Protein AF-G1NJ39-F1 (afdb_monomer_lite)

Sequence (97 aa):
AGPAPRSPGAVRFSFPVPGVAEFAASFKSPITSSPPKWMAELENDDIDMLKELGSLTIANLMEKVRGLQNLAYQLGLDESREMTRGKFLNILEKPKK

Secondary structure (DSSP, 8-state):
-PPPPPPP---------TTHHHHHHH--S----S--GGGSPPPHHHHHHHHHHHHS-HHHHHHHHHHHHHHHHHHHHHHHHHHHHHHHTTTTSPP--

Radius of gyration: 19.1 Å; chains: 1; bounding box: 46×26×50 Å

Organism: Meleagris gallopavo (NCBI:txid9103)

Structure (mmCIF, N/CA/C/O backbone):
data_AF-G1NJ39-F1
#
_entry.id   AF-G1NJ39-F1
#
loop_
_atom_site.group_PDB
_atom_site.id
_atom_site.type_symbol
_atom_site.label_atom_id
_atom_site.label_alt_id
_atom_site.label_comp_id
_atom_site.label_asym_id
_atom_site.label_entity_id
_atom_site.label_seq_id
_atom_site.pdbx_PDB_ins_code
_atom_site.Cartn_x
_atom_site.Cartn_y
_atom_site.Cartn_z
_atom_site.occupancy
_atom_site.B_iso_or_equiv
_atom_site.auth_seq_id
_atom_site.auth_comp_id
_atom_site.auth_asym_id
_atom_site.auth_atom_id
_atom_site.pdbx_PDB_model_num
ATOM 1 N N . ALA A 1 1 ? 31.696 0.923 26.272 1.00 38.00 1 ALA A N 1
ATOM 2 C CA . ALA A 1 1 ? 30.826 1.746 25.410 1.00 38.00 1 ALA A CA 1
ATOM 3 C C . ALA A 1 1 ? 29.663 0.873 24.956 1.00 38.00 1 ALA A C 1
ATOM 5 O O . ALA A 1 1 ? 29.905 -0.121 24.284 1.00 38.00 1 ALA A O 1
ATOM 6 N N . GLY A 1 2 ? 28.449 1.134 25.448 1.00 39.00 2 GLY A N 1
ATOM 7 C CA . GLY A 1 2 ? 27.269 0.311 25.150 1.00 39.00 2 GLY A CA 1
ATOM 8 C C . GLY A 1 2 ? 26.706 0.598 23.750 1.00 39.00 2 GLY A C 1
ATOM 9 O O . GLY A 1 2 ? 26.855 1.723 23.272 1.00 39.00 2 GLY A O 1
ATOM 10 N N . PRO A 1 3 ? 26.087 -0.386 23.075 1.00 39.38 3 PRO A N 1
ATOM 11 C CA . PRO A 1 3 ? 25.472 -0.167 21.770 1.00 39.38 3 PRO A CA 1
ATOM 12 C C . PRO A 1 3 ? 24.223 0.724 21.889 1.00 39.38 3 PRO A C 1
ATOM 14 O O . PRO A 1 3 ? 23.399 0.541 22.783 1.00 39.38 3 PRO A O 1
ATOM 17 N N . ALA A 1 4 ? 24.102 1.690 20.975 1.00 42.50 4 ALA A N 1
ATOM 18 C CA . ALA A 1 4 ? 22.993 2.640 20.883 1.00 42.50 4 ALA A CA 1
ATOM 19 C C . ALA A 1 4 ? 21.630 1.945 20.638 1.00 42.50 4 ALA A C 1
ATOM 21 O O . ALA A 1 4 ? 21.589 0.876 20.016 1.00 42.50 4 ALA A O 1
ATOM 22 N N . PRO A 1 5 ? 20.506 2.536 21.090 1.00 42.00 5 PRO A N 1
ATOM 23 C CA . PRO A 1 5 ? 19.179 1.957 20.913 1.00 42.00 5 PRO A CA 1
ATOM 24 C C . PRO A 1 5 ? 18.785 1.932 19.431 1.00 42.00 5 PRO A C 1
ATOM 26 O O . PRO A 1 5 ? 18.920 2.917 18.705 1.00 42.00 5 PRO A O 1
ATOM 29 N N . ARG A 1 6 ? 18.297 0.775 18.975 1.00 45.66 6 ARG A N 1
ATOM 30 C CA . ARG A 1 6 ? 17.790 0.576 17.613 1.00 45.66 6 ARG A CA 1
ATOM 31 C C . ARG A 1 6 ? 16.465 1.330 17.469 1.00 45.66 6 ARG A C 1
ATOM 33 O O . ARG A 1 6 ? 15.545 1.098 18.246 1.00 45.66 6 ARG A O 1
ATOM 40 N N . SER A 1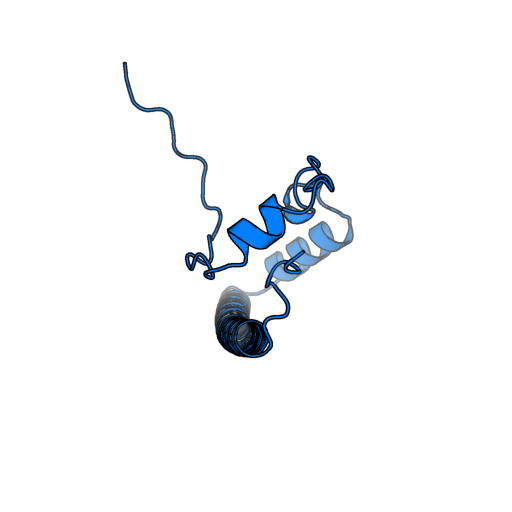 7 ? 16.391 2.224 16.484 1.00 47.34 7 SER A N 1
ATOM 41 C CA . SER A 1 7 ? 15.171 2.954 16.119 1.00 47.34 7 SER A CA 1
ATOM 42 C C . SER A 1 7 ? 14.040 1.970 15.752 1.00 47.34 7 SER A C 1
ATOM 44 O O . SER A 1 7 ? 14.323 0.957 15.098 1.00 47.34 7 SER A O 1
ATOM 46 N N . PRO A 1 8 ? 12.787 2.197 16.188 1.00 45.97 8 PRO A N 1
ATOM 47 C CA . PRO A 1 8 ? 11.716 1.227 16.017 1.00 45.97 8 PRO A CA 1
ATOM 48 C C . PRO A 1 8 ? 11.223 1.181 14.564 1.00 45.97 8 PRO A C 1
ATOM 50 O O . PRO A 1 8 ? 10.703 2.151 14.030 1.00 45.97 8 PRO A O 1
ATOM 53 N N . GLY A 1 9 ? 11.354 0.003 13.951 1.00 45.66 9 GLY A N 1
ATOM 54 C CA . GLY A 1 9 ? 10.306 -0.552 13.093 1.00 45.66 9 GLY A CA 1
ATOM 55 C C . GLY A 1 9 ? 9.997 0.150 11.771 1.00 45.66 9 GLY A C 1
ATOM 56 O O . GLY A 1 9 ? 8.828 0.300 11.441 1.00 45.66 9 GLY A O 1
ATOM 57 N N . ALA A 1 10 ? 10.998 0.476 10.951 1.00 39.56 10 ALA A N 1
ATOM 58 C CA . ALA A 1 10 ? 10.743 0.516 9.513 1.00 39.56 10 ALA A CA 1
ATOM 59 C C . ALA A 1 10 ? 10.510 -0.930 9.048 1.00 39.56 10 ALA A C 1
ATOM 61 O O . ALA A 1 10 ? 11.440 -1.742 9.088 1.00 39.56 10 ALA A O 1
ATOM 62 N N . VAL A 1 11 ? 9.287 -1.264 8.625 1.00 40.97 11 VAL A N 1
ATOM 63 C CA . VAL A 1 11 ? 9.012 -2.498 7.875 1.00 40.97 11 VAL A CA 1
ATOM 64 C C . VAL A 1 11 ? 9.777 -2.383 6.559 1.00 40.97 11 VAL A C 1
ATOM 66 O O . VAL A 1 11 ? 9.286 -1.872 5.558 1.00 40.97 11 VAL A O 1
ATOM 69 N N . ARG A 1 12 ? 11.053 -2.774 6.579 1.00 42.38 12 ARG A N 1
ATOM 70 C CA . ARG A 1 12 ? 11.851 -2.926 5.371 1.00 42.38 12 ARG A CA 1
ATOM 71 C C . ARG A 1 12 ? 11.288 -4.141 4.651 1.00 42.38 12 ARG A C 1
ATOM 73 O O . ARG A 1 12 ? 11.505 -5.258 5.112 1.00 42.38 12 ARG A O 1
ATOM 80 N N . PHE A 1 13 ? 10.617 -3.938 3.521 1.00 40.75 13 PHE A N 1
ATOM 81 C CA . PHE A 1 13 ? 10.533 -4.987 2.509 1.00 40.75 13 PHE A CA 1
ATOM 82 C C . PHE A 1 13 ? 11.978 -5.304 2.097 1.00 40.75 13 PHE A C 1
ATOM 84 O O . PHE A 1 13 ? 12.645 -4.543 1.400 1.00 40.75 13 PHE A O 1
ATOM 91 N N . SER A 1 14 ? 12.535 -6.353 2.698 1.00 44.22 14 SER A N 1
ATOM 92 C CA . SER A 1 14 ? 13.966 -6.636 2.716 1.00 44.22 14 SER A CA 1
ATOM 93 C C . SER A 1 14 ? 14.383 -7.477 1.517 1.00 44.22 14 SER A C 1
ATOM 95 O O . SER A 1 14 ? 14.934 -8.562 1.684 1.00 44.22 14 SER A O 1
ATOM 97 N N . PHE A 1 15 ? 14.147 -6.978 0.310 1.00 44.88 15 PHE A N 1
ATOM 98 C CA . PHE A 1 15 ? 14.814 -7.516 -0.868 1.00 44.88 15 PHE A CA 1
ATOM 99 C C . PHE A 1 15 ? 15.529 -6.375 -1.582 1.00 44.88 15 PHE A C 1
ATOM 101 O O . PHE A 1 15 ? 14.883 -5.554 -2.230 1.00 44.88 15 PHE A O 1
ATOM 108 N N . PRO A 1 16 ? 16.868 -6.281 -1.457 1.00 53.50 16 PRO A N 1
ATOM 109 C CA . PRO A 1 16 ? 17.651 -5.430 -2.335 1.00 53.50 16 PRO A CA 1
ATOM 110 C C . PRO A 1 16 ? 17.443 -5.950 -3.757 1.00 53.50 16 PRO A C 1
ATOM 112 O O . PRO A 1 16 ? 17.965 -7.005 -4.114 1.00 53.50 16 PRO A O 1
ATOM 115 N N . VAL A 1 17 ? 16.631 -5.253 -4.551 1.00 59.75 17 VAL A N 1
ATOM 116 C CA . VAL A 1 17 ? 16.415 -5.629 -5.947 1.00 59.75 17 VAL A CA 1
ATOM 117 C C . VAL A 1 17 ? 17.713 -5.340 -6.712 1.00 59.75 17 VAL A C 1
ATOM 119 O O . VAL A 1 17 ? 18.141 -4.179 -6.763 1.00 59.75 17 VAL A O 1
ATOM 122 N N . PRO A 1 18 ? 18.377 -6.363 -7.286 1.00 60.12 18 PRO A N 1
ATOM 123 C CA . PRO A 1 18 ? 19.650 -6.177 -7.974 1.00 60.12 18 PRO A CA 1
ATOM 124 C C . PRO A 1 18 ? 19.522 -5.161 -9.116 1.00 60.12 18 PRO A C 1
ATOM 126 O O . PRO A 1 18 ? 18.591 -5.242 -9.914 1.00 60.12 18 PRO A O 1
ATOM 129 N N . GLY A 1 19 ? 20.449 -4.204 -9.188 1.00 62.47 19 GLY A N 1
ATOM 130 C CA . GLY A 1 19 ? 20.467 -3.138 -10.197 1.00 62.47 19 GLY A CA 1
ATOM 131 C C . GLY A 1 19 ? 19.689 -1.870 -9.824 1.00 62.47 19 GLY A C 1
ATOM 132 O O . GLY A 1 19 ? 20.039 -0.797 -10.303 1.00 62.47 19 GLY A O 1
ATOM 133 N N . VAL A 1 20 ? 18.709 -1.926 -8.911 1.00 68.81 20 VAL A N 1
ATOM 134 C CA . VAL A 1 20 ? 17.917 -0.737 -8.518 1.00 68.81 20 VAL A CA 1
ATOM 135 C C . VAL A 1 20 ? 18.718 0.221 -7.654 1.00 68.81 20 VAL A C 1
ATOM 137 O O . VAL A 1 20 ? 18.689 1.425 -7.884 1.00 68.81 20 VAL A O 1
ATOM 140 N N . ALA A 1 21 ? 19.462 -0.303 -6.677 1.00 67.94 21 ALA A N 1
ATOM 141 C CA . ALA A 1 21 ? 20.305 0.519 -5.813 1.00 67.94 21 ALA A CA 1
ATOM 142 C C . ALA A 1 21 ? 21.417 1.223 -6.613 1.00 67.94 21 ALA A C 1
ATOM 144 O O . ALA A 1 2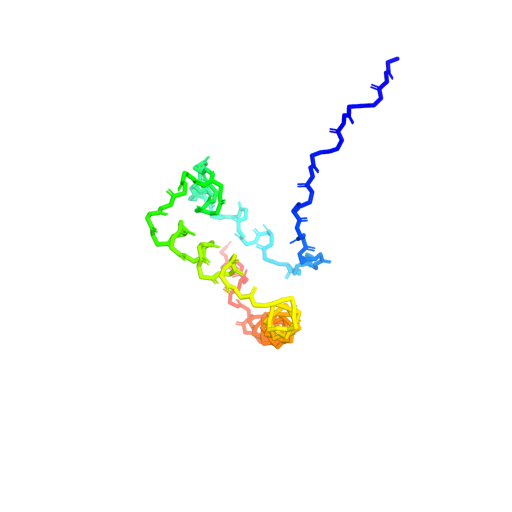1 ? 21.690 2.402 -6.401 1.00 67.94 21 ALA A O 1
ATOM 145 N N . GLU A 1 22 ? 22.015 0.517 -7.575 1.00 71.31 22 GLU A N 1
ATOM 146 C CA . GLU A 1 22 ? 23.058 1.046 -8.461 1.00 71.31 22 GLU A CA 1
ATOM 147 C C . GLU A 1 22 ? 22.501 2.066 -9.462 1.00 71.31 22 GLU A C 1
ATOM 149 O O . GLU A 1 22 ? 23.144 3.085 -9.735 1.00 71.31 22 GLU A O 1
ATOM 154 N N . PHE A 1 23 ? 21.296 1.821 -9.985 1.00 68.81 23 PHE A N 1
ATOM 155 C CA . PHE A 1 23 ? 20.575 2.755 -10.842 1.00 68.81 23 PHE A CA 1
ATOM 156 C C . PHE A 1 23 ? 20.208 4.029 -10.078 1.00 68.81 23 PHE A C 1
ATOM 158 O O . PHE A 1 23 ? 20.602 5.110 -10.502 1.00 68.81 23 PHE A O 1
ATOM 165 N N . ALA A 1 24 ? 19.566 3.916 -8.911 1.00 67.88 24 ALA A N 1
ATOM 166 C CA . ALA A 1 24 ? 19.191 5.053 -8.068 1.00 67.88 24 ALA A CA 1
ATOM 167 C C . ALA A 1 24 ? 20.406 5.898 -7.649 1.00 67.88 24 ALA A C 1
ATOM 169 O O . ALA A 1 24 ? 20.357 7.121 -7.728 1.00 67.88 24 ALA A O 1
ATOM 170 N N . ALA A 1 25 ? 21.525 5.260 -7.288 1.00 65.56 25 ALA A N 1
ATOM 171 C CA . ALA A 1 25 ? 22.770 5.956 -6.957 1.00 65.56 25 ALA A CA 1
ATOM 172 C C . ALA A 1 25 ? 23.434 6.653 -8.163 1.00 65.56 25 ALA A C 1
ATOM 174 O O . ALA A 1 25 ? 24.287 7.521 -7.981 1.00 65.56 25 ALA A O 1
ATOM 175 N N . SER A 1 26 ? 23.075 6.280 -9.397 1.00 65.38 26 SER A N 1
ATOM 176 C CA . SER A 1 26 ? 23.647 6.865 -10.618 1.00 65.38 26 SER A CA 1
ATOM 177 C C . SER A 1 26 ? 22.933 8.130 -11.086 1.00 65.38 26 SER A C 1
ATOM 179 O O . SER A 1 26 ? 23.510 8.895 -11.861 1.00 65.38 26 SER A O 1
ATOM 181 N N . PHE A 1 27 ? 21.719 8.394 -10.597 1.00 61.59 27 PHE A N 1
ATOM 182 C CA . PHE A 1 27 ? 21.072 9.689 -10.778 1.00 61.59 27 PHE A CA 1
ATOM 183 C C . PHE A 1 27 ? 21.583 10.652 -9.704 1.00 61.59 27 PHE A C 1
ATOM 185 O O . PHE A 1 27 ? 21.294 10.500 -8.523 1.00 61.59 27 PHE A O 1
ATOM 192 N N . LYS A 1 28 ? 22.309 11.700 -10.115 1.00 60.47 28 LYS A N 1
ATOM 193 C CA . LYS A 1 28 ? 22.663 12.855 -9.260 1.00 60.47 28 LYS A CA 1
ATOM 194 C C . LYS A 1 28 ? 21.462 13.777 -8.981 1.00 60.47 28 LYS A C 1
ATOM 196 O O . LYS A 1 28 ? 21.635 14.977 -8.784 1.00 60.47 28 LYS A O 1
ATOM 201 N N . SER A 1 29 ? 20.245 13.251 -9.001 1.00 49.41 29 SER A N 1
ATOM 202 C CA . SER A 1 29 ? 19.081 13.989 -8.526 1.00 49.41 29 SER A CA 1
ATOM 203 C C . SER A 1 29 ? 18.939 13.682 -7.043 1.00 49.41 29 SER A C 1
ATOM 205 O O . SER A 1 29 ? 19.043 12.509 -6.683 1.00 49.41 29 SER A O 1
ATOM 207 N N . PRO A 1 30 ? 18.755 14.691 -6.173 1.00 45.72 30 PRO A N 1
ATOM 208 C CA . PRO A 1 30 ? 18.629 14.450 -4.749 1.00 45.72 30 PRO A CA 1
ATOM 209 C C . PRO A 1 30 ? 17.538 13.403 -4.547 1.00 45.72 30 PRO A C 1
ATOM 211 O O . PRO A 1 30 ? 16.382 13.655 -4.882 1.00 45.72 30 PRO A O 1
ATOM 214 N N . ILE A 1 31 ? 17.889 12.238 -3.992 1.00 56.25 31 ILE A N 1
ATOM 215 C CA . ILE A 1 31 ? 16.947 11.539 -3.120 1.00 56.25 31 ILE A CA 1
ATOM 216 C C . ILE A 1 31 ? 16.519 12.649 -2.178 1.00 56.25 31 ILE A C 1
ATOM 218 O O . ILE A 1 31 ? 17.374 13.164 -1.456 1.00 56.25 31 ILE A O 1
ATOM 222 N N . THR A 1 32 ? 15.293 13.146 -2.345 1.00 53.09 32 THR A N 1
ATOM 223 C CA . THR A 1 32 ? 14.822 14.348 -1.668 1.00 53.09 32 THR A CA 1
ATOM 224 C C . THR A 1 32 ? 15.186 14.164 -0.206 1.00 53.09 32 THR A C 1
ATOM 226 O O . THR A 1 32 ? 14.691 13.239 0.431 1.00 53.09 32 THR A O 1
ATOM 229 N N . SER A 1 33 ? 16.136 14.950 0.304 1.00 54.84 33 SER A N 1
ATOM 230 C CA . SER A 1 33 ? 16.625 14.784 1.676 1.00 54.84 33 SER A CA 1
ATOM 231 C C . SER A 1 33 ? 15.537 15.122 2.697 1.00 54.84 33 SER A C 1
ATOM 233 O O . SER A 1 33 ? 15.756 14.999 3.898 1.00 54.84 33 SER A O 1
ATOM 235 N N . SER A 1 34 ? 14.374 15.577 2.220 1.00 57.94 34 SER A N 1
ATOM 236 C CA . SER A 1 34 ? 13.143 15.638 2.979 1.00 57.94 34 SER A CA 1
ATOM 237 C C . SER A 1 34 ? 12.759 14.234 3.454 1.00 57.94 34 SER A C 1
ATOM 239 O O . SER A 1 34 ? 12.728 13.299 2.645 1.00 57.94 34 SER A O 1
ATOM 241 N N . PRO A 1 35 ? 12.429 14.082 4.744 1.00 65.62 35 PRO A N 1
ATOM 242 C CA . PRO A 1 35 ? 11.817 12.870 5.258 1.00 65.62 35 PRO A CA 1
ATOM 243 C C . PRO A 1 35 ? 10.681 12.407 4.327 1.00 65.62 35 PRO A C 1
ATOM 245 O O . PRO A 1 35 ? 9.910 13.250 3.862 1.00 65.62 35 PRO A O 1
ATOM 248 N N . PRO A 1 36 ? 10.577 11.104 4.004 1.00 68.75 36 PRO A N 1
ATOM 249 C CA . PRO A 1 36 ? 9.419 10.544 3.324 1.00 68.75 36 PRO A CA 1
ATOM 250 C C . PRO A 1 36 ? 8.094 11.091 3.854 1.00 68.75 36 PRO A C 1
ATOM 252 O O . PRO A 1 36 ? 7.982 11.358 5.046 1.00 68.75 36 PRO A O 1
ATOM 255 N N . LYS A 1 37 ? 7.068 11.170 3.000 1.00 71.44 37 LYS A N 1
ATOM 256 C CA . LYS A 1 37 ? 5.758 11.733 3.369 1.00 71.44 37 LYS A CA 1
ATOM 257 C C . LYS A 1 37 ? 5.145 11.093 4.631 1.00 71.44 37 LYS A C 1
ATOM 259 O O . LYS A 1 37 ? 4.522 11.786 5.412 1.00 71.44 37 LYS A O 1
ATOM 264 N N . TRP A 1 38 ? 5.396 9.809 4.894 1.00 75.69 38 TRP A N 1
ATOM 265 C CA . TRP A 1 38 ? 4.936 9.124 6.115 1.00 75.69 38 TRP A CA 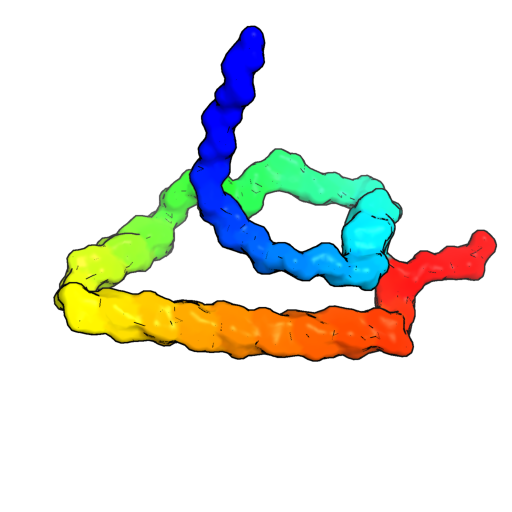1
ATOM 266 C C . TRP A 1 38 ? 5.675 9.539 7.406 1.00 75.69 38 TRP A C 1
ATOM 268 O O . TRP A 1 38 ? 5.216 9.222 8.497 1.00 75.69 38 TRP A O 1
ATOM 278 N N . MET A 1 39 ? 6.831 10.204 7.291 1.00 69.69 39 MET A N 1
ATOM 279 C CA . MET A 1 39 ? 7.549 10.865 8.392 1.00 69.69 39 MET A CA 1
ATOM 280 C C . MET A 1 39 ? 7.220 12.360 8.499 1.00 69.69 39 MET A C 1
ATOM 282 O O . MET A 1 39 ? 7.791 13.038 9.354 1.00 69.69 39 MET A O 1
ATOM 286 N N . ALA A 1 40 ? 6.373 12.892 7.613 1.00 80.44 40 ALA A N 1
ATOM 287 C CA . ALA A 1 40 ? 5.902 14.264 7.716 1.00 80.44 40 ALA A CA 1
ATOM 288 C C . ALA A 1 40 ? 4.908 14.409 8.880 1.00 80.44 40 ALA A C 1
ATOM 290 O O . ALA A 1 40 ? 4.483 13.426 9.491 1.00 80.44 40 ALA A O 1
ATOM 291 N N . GLU A 1 41 ? 4.561 15.654 9.204 1.00 85.00 41 GLU A N 1
ATOM 292 C CA . GLU A 1 41 ? 3.484 15.924 10.151 1.00 85.00 41 GLU A CA 1
ATOM 293 C C . GLU A 1 41 ? 2.161 15.346 9.646 1.00 85.00 41 GLU A C 1
ATOM 295 O O . GLU A 1 41 ? 1.910 15.285 8.443 1.00 85.00 41 GLU A O 1
ATOM 300 N N . LEU A 1 42 ? 1.335 14.910 10.595 1.00 84.44 42 LEU A N 1
ATOM 301 C CA . LEU A 1 42 ? 0.081 14.225 10.327 1.00 84.44 42 LEU A CA 1
ATOM 302 C C . LEU A 1 42 ? -0.908 15.187 9.649 1.00 84.44 42 LEU A C 1
ATOM 304 O O . LEU A 1 42 ? -1.251 16.226 10.219 1.00 84.44 42 LEU A O 1
ATOM 308 N N . GLU A 1 43 ? -1.356 14.851 8.440 1.00 88.50 43 GLU A N 1
ATOM 309 C CA . GLU A 1 43 ? -2.330 15.647 7.691 1.00 88.50 43 GLU A CA 1
ATOM 310 C C . GLU A 1 43 ? -3.739 15.460 8.295 1.00 88.50 43 GLU A C 1
ATOM 312 O O . GLU A 1 43 ? -4.002 14.513 9.041 1.00 88.50 43 GLU A O 1
ATOM 317 N N . ASN A 1 44 ? -4.684 16.358 7.987 1.00 88.19 44 ASN A N 1
ATOM 318 C CA . ASN A 1 44 ? -6.065 16.219 8.484 1.00 88.19 44 ASN A CA 1
ATOM 319 C C . ASN A 1 44 ? -6.694 14.877 8.068 1.00 88.19 44 ASN A C 1
ATOM 321 O O . ASN A 1 44 ? -7.359 14.235 8.879 1.00 88.19 44 ASN A O 1
ATOM 325 N N . ASP A 1 45 ? -6.404 14.420 6.850 1.00 89.31 45 ASP A N 1
ATOM 326 C CA . ASP A 1 45 ? -6.870 13.133 6.328 1.00 89.31 45 ASP A CA 1
ATOM 327 C C . ASP A 1 45 ? -6.308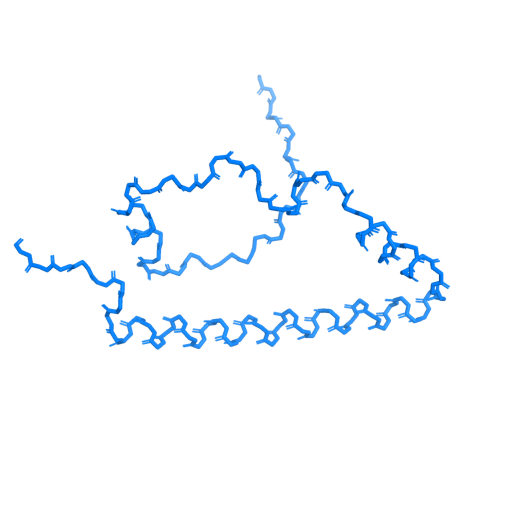 11.950 7.136 1.00 89.31 45 ASP A C 1
ATOM 329 O O . ASP A 1 45 ? -7.020 10.984 7.416 1.00 89.31 45 ASP A O 1
ATOM 333 N N . ASP A 1 46 ? -5.046 12.032 7.568 1.00 89.81 46 ASP A N 1
ATOM 334 C CA . ASP A 1 46 ? -4.415 11.003 8.398 1.00 89.81 46 ASP A CA 1
ATOM 335 C C . ASP A 1 46 ? -5.064 10.944 9.792 1.00 89.81 46 ASP A C 1
ATOM 337 O O . ASP A 1 46 ? -5.299 9.865 10.345 1.00 89.81 46 ASP A O 1
ATOM 341 N N . ILE A 1 47 ? -5.395 12.111 10.360 1.00 92.69 47 ILE A N 1
ATOM 342 C CA . ILE A 1 47 ? -6.117 12.220 11.633 1.00 92.69 47 ILE A CA 1
ATOM 343 C C . ILE A 1 47 ? -7.511 11.596 11.512 1.00 92.69 47 ILE A C 1
ATOM 345 O O . ILE A 1 47 ? -7.948 10.881 12.418 1.00 92.69 47 ILE A O 1
ATOM 349 N N . ASP A 1 48 ? -8.218 11.846 10.413 1.00 93.69 48 ASP A N 1
ATOM 350 C CA . ASP A 1 48 ? -9.553 11.294 10.197 1.00 93.69 48 ASP A CA 1
ATOM 351 C C . ASP A 1 48 ? -9.517 9.779 9.972 1.00 93.69 48 ASP A C 1
ATOM 353 O O . ASP A 1 48 ? -10.340 9.057 10.541 1.00 93.69 48 ASP A O 1
ATOM 357 N N . MET A 1 49 ? -8.493 9.269 9.288 1.00 92.00 49 MET A N 1
ATOM 358 C CA . MET A 1 49 ? -8.252 7.831 9.164 1.00 92.00 49 MET A CA 1
ATOM 359 C C . MET A 1 49 ? -7.993 7.166 10.526 1.00 92.00 49 MET A C 1
ATOM 361 O O . MET A 1 49 ? -8.530 6.092 10.808 1.00 92.00 49 MET A O 1
ATOM 365 N N . LEU A 1 50 ? -7.210 7.800 11.408 1.00 92.12 50 LEU A N 1
ATOM 366 C CA . LEU A 1 50 ? -6.986 7.292 12.768 1.00 92.12 50 LEU A CA 1
ATOM 367 C C . LEU A 1 50 ? -8.281 7.247 13.583 1.00 92.12 50 LEU A C 1
ATOM 369 O O . LEU A 1 50 ? -8.515 6.273 14.302 1.00 92.12 50 LEU A O 1
ATOM 373 N N . LYS A 1 51 ? -9.132 8.273 13.471 1.00 93.06 51 LYS A N 1
ATOM 374 C CA . LYS A 1 51 ? -10.444 8.284 14.132 1.00 93.06 51 LYS A CA 1
ATOM 375 C C . LYS A 1 51 ? -11.346 7.179 13.596 1.00 93.06 51 LYS A C 1
ATOM 377 O O . LYS A 1 51 ? -11.987 6.499 14.394 1.00 93.06 51 LYS A O 1
ATOM 382 N N . GLU A 1 52 ? -11.375 6.974 12.278 1.00 93.50 52 GLU A N 1
ATOM 383 C CA . GLU A 1 52 ? -12.140 5.892 11.655 1.00 93.50 52 GLU A CA 1
ATOM 384 C C . GLU A 1 52 ? -11.711 4.543 12.240 1.00 93.50 52 GLU A C 1
ATOM 386 O O . GLU A 1 52 ? -12.549 3.816 12.771 1.00 93.50 52 GLU A O 1
ATOM 391 N N . LEU A 1 53 ? -10.406 4.253 12.255 1.00 92.00 53 LEU A N 1
ATOM 392 C CA . LEU A 1 53 ? -9.865 3.012 12.818 1.00 92.00 53 LEU A CA 1
ATOM 393 C C . LEU A 1 53 ? -10.152 2.864 14.320 1.00 92.00 53 LEU A C 1
ATOM 395 O O . LEU A 1 53 ? -10.478 1.767 14.768 1.00 92.00 53 LEU A O 1
ATOM 399 N N . GLY A 1 54 ? -10.065 3.951 15.091 1.00 92.38 54 GLY A N 1
ATOM 400 C CA . GLY A 1 54 ? -10.362 3.962 16.527 1.00 92.38 54 GLY A CA 1
ATOM 401 C C . GLY A 1 54 ? -11.849 3.805 16.865 1.00 92.38 54 GLY A C 1
ATOM 402 O O . GLY A 1 54 ? -12.181 3.361 17.962 1.00 92.38 54 GLY A O 1
ATOM 403 N N . SER A 1 55 ? -12.744 4.137 15.930 1.00 94.75 55 SER A N 1
ATOM 404 C CA . SER A 1 55 ? -14.194 3.953 16.079 1.00 94.75 55 SER A CA 1
ATOM 405 C C . SER A 1 55 ? -14.659 2.515 15.820 1.00 94.75 55 SER A C 1
ATOM 407 O O . SER A 1 55 ? -15.792 2.158 16.151 1.00 94.75 55 SER A O 1
ATOM 409 N N . LEU A 1 56 ? -13.797 1.675 15.234 1.00 94.81 56 LEU A N 1
ATOM 410 C CA . LEU A 1 56 ? -14.123 0.288 14.925 1.00 94.81 56 LEU A CA 1
ATOM 411 C C . LEU A 1 56 ? -14.181 -0.572 16.188 1.00 94.81 56 LEU A C 1
ATOM 413 O O . LEU A 1 56 ? -13.414 -0.418 17.137 1.00 94.81 56 LEU A O 1
ATOM 417 N N . THR A 1 57 ? -15.053 -1.576 16.154 1.00 95.25 57 THR A N 1
ATOM 418 C CA . THR A 1 57 ? -14.988 -2.671 17.123 1.00 95.25 57 THR A CA 1
ATOM 419 C C . THR A 1 57 ? -13.691 -3.464 16.939 1.00 95.25 57 THR A C 1
ATOM 421 O O . THR A 1 57 ? -13.135 -3.531 15.841 1.00 95.25 57 THR A O 1
ATOM 424 N N . ILE A 1 58 ? -13.232 -4.136 17.998 1.00 94.00 58 ILE A N 1
ATOM 425 C CA . ILE A 1 58 ? -12.022 -4.976 17.965 1.00 94.00 58 ILE A CA 1
ATOM 426 C C . ILE A 1 58 ? -12.088 -6.018 16.837 1.00 94.00 58 ILE A C 1
ATOM 428 O O . ILE A 1 58 ? -11.089 -6.259 16.166 1.00 94.00 58 ILE A O 1
ATOM 432 N N . ALA A 1 59 ? -13.264 -6.601 16.585 1.00 95.25 59 ALA A N 1
ATOM 433 C CA . ALA A 1 59 ? -13.453 -7.577 15.515 1.00 95.25 59 ALA A CA 1
ATOM 434 C C . ALA A 1 59 ? -13.209 -6.959 14.127 1.00 95.25 59 ALA A C 1
ATOM 436 O O . ALA A 1 59 ? -12.402 -7.479 13.355 1.00 95.25 59 ALA A O 1
ATOM 437 N N . ASN A 1 60 ? -13.835 -5.812 13.848 1.00 94.31 60 ASN A N 1
ATOM 438 C CA . ASN A 1 60 ? -13.697 -5.120 12.564 1.00 94.31 60 ASN A CA 1
ATOM 439 C C . ASN A 1 60 ? -12.275 -4.579 12.361 1.00 94.31 60 ASN A C 1
ATOM 441 O O . ASN A 1 60 ? -11.750 -4.601 11.249 1.00 94.31 60 ASN A O 1
ATOM 445 N N . LEU A 1 61 ? -11.623 -4.129 13.437 1.00 95.56 61 LEU A N 1
ATOM 446 C CA . LEU A 1 61 ? -10.230 -3.695 13.389 1.00 95.56 61 LEU A CA 1
ATOM 447 C C . LEU A 1 61 ? -9.307 -4.856 12.994 1.00 95.56 61 LEU A C 1
ATOM 449 O O . LEU A 1 61 ? -8.475 -4.706 12.100 1.00 95.56 61 LEU A O 1
ATOM 453 N N . MET A 1 62 ? -9.482 -6.032 13.603 1.00 95.69 62 MET A N 1
ATOM 454 C CA . MET A 1 62 ? -8.696 -7.223 13.263 1.00 95.69 62 MET A CA 1
ATOM 455 C C . MET A 1 62 ? -8.935 -7.690 11.822 1.00 95.69 62 MET A C 1
ATOM 457 O O . MET A 1 62 ? -7.996 -8.130 11.153 1.00 95.69 62 MET A O 1
ATOM 461 N N . GLU A 1 63 ? -10.164 -7.569 11.320 1.00 96.56 63 GLU A N 1
ATOM 462 C CA . GLU A 1 63 ? -10.482 -7.840 9.917 1.00 96.56 63 GLU A CA 1
ATOM 463 C C . GLU A 1 63 ? -9.776 -6.854 8.975 1.00 96.56 63 GLU A C 1
ATOM 465 O O . GLU A 1 63 ? -9.126 -7.278 8.017 1.00 96.56 63 GLU A O 1
ATOM 470 N N . LYS A 1 64 ? -9.799 -5.551 9.287 1.00 95.19 64 LYS A N 1
ATOM 471 C CA . LYS A 1 64 ? -9.090 -4.522 8.512 1.00 95.19 64 LYS A CA 1
ATOM 472 C C . LYS A 1 64 ? -7.578 -4.762 8.497 1.00 95.19 64 LYS A C 1
ATOM 474 O O . LYS A 1 64 ? -6.963 -4.669 7.435 1.00 95.19 64 LYS A O 1
ATOM 479 N N . VAL A 1 65 ? -6.983 -5.135 9.635 1.00 95.62 65 VAL A N 1
ATOM 480 C CA . VAL A 1 65 ? -5.555 -5.493 9.736 1.00 95.62 65 VAL A CA 1
ATOM 481 C C . VAL A 1 65 ? -5.225 -6.678 8.828 1.00 95.62 65 VAL A C 1
ATOM 483 O O . VAL A 1 65 ? -4.251 -6.623 8.077 1.00 95.62 65 VAL A O 1
ATOM 486 N N . ARG A 1 66 ? -6.053 -7.730 8.834 1.00 95.88 66 ARG A N 1
ATOM 487 C CA . ARG A 1 66 ? -5.880 -8.879 7.932 1.00 95.88 66 ARG A CA 1
ATOM 488 C C . ARG A 1 66 ? -6.017 -8.469 6.464 1.00 95.88 66 ARG A C 1
ATOM 490 O O . ARG A 1 66 ? -5.226 -8.908 5.634 1.00 95.88 66 ARG A O 1
ATOM 497 N N . GLY A 1 67 ? -6.980 -7.605 6.146 1.00 96.88 67 GLY A N 1
ATOM 498 C CA . GLY A 1 67 ? -7.160 -7.049 4.805 1.00 96.88 67 GLY A CA 1
ATOM 499 C C . GLY A 1 67 ? -5.921 -6.299 4.310 1.00 96.88 67 GLY A C 1
ATOM 500 O O . GLY A 1 67 ? -5.453 -6.556 3.203 1.00 96.88 67 GLY A O 1
ATOM 501 N N . LEU A 1 68 ? -5.335 -5.440 5.149 1.00 96.88 68 LEU A N 1
ATOM 502 C CA . LEU A 1 68 ? -4.101 -4.714 4.829 1.00 96.88 68 LEU A CA 1
ATOM 503 C C . LEU A 1 68 ? -2.904 -5.652 4.636 1.00 96.88 68 LEU A C 1
ATOM 505 O O . LEU A 1 68 ? -2.121 -5.449 3.714 1.00 96.88 68 LEU A O 1
ATOM 509 N N . GLN A 1 69 ? -2.774 -6.700 5.454 1.00 96.62 69 GLN A N 1
ATOM 510 C CA . GLN A 1 69 ? -1.722 -7.711 5.283 1.00 96.62 69 GLN A CA 1
ATOM 511 C C . GLN A 1 69 ? -1.866 -8.465 3.955 1.00 96.62 69 GLN A C 1
ATOM 513 O O . GLN A 1 69 ? -0.880 -8.655 3.243 1.00 96.62 69 GLN A O 1
ATOM 518 N N . ASN A 1 70 ? -3.093 -8.846 3.589 1.00 96.25 70 ASN A N 1
ATOM 519 C CA . ASN A 1 70 ? -3.373 -9.489 2.307 1.00 96.25 70 ASN A CA 1
ATOM 520 C C . ASN A 1 70 ? -3.054 -8.559 1.130 1.00 96.25 70 ASN A C 1
ATOM 522 O O . ASN A 1 70 ? -2.434 -8.991 0.159 1.00 96.25 70 ASN A O 1
ATOM 526 N N . LEU A 1 71 ? -3.435 -7.281 1.228 1.00 96.38 71 LEU A N 1
ATOM 527 C CA . LEU A 1 71 ? -3.123 -6.275 0.216 1.00 96.38 71 LEU A CA 1
ATOM 528 C C . LEU A 1 71 ? -1.609 -6.078 0.071 1.00 96.38 71 LEU A C 1
ATOM 530 O O . LEU A 1 71 ? -1.099 -6.118 -1.044 1.00 96.38 71 LEU A O 1
ATOM 534 N N . ALA A 1 72 ? -0.884 -5.927 1.181 1.00 93.56 72 ALA A N 1
ATOM 535 C CA . ALA A 1 72 ? 0.571 -5.788 1.176 1.00 93.56 72 ALA A CA 1
ATOM 536 C C . ALA A 1 72 ? 1.260 -6.996 0.521 1.00 93.56 72 ALA A C 1
ATOM 538 O O . ALA A 1 72 ? 2.222 -6.828 -0.226 1.00 93.56 72 ALA A O 1
ATOM 539 N N . TYR A 1 73 ? 0.746 -8.207 0.754 1.00 93.31 73 TYR A N 1
ATOM 540 C CA . TYR A 1 73 ? 1.246 -9.409 0.094 1.00 93.31 73 TYR A CA 1
ATOM 541 C C . TYR A 1 73 ? 1.012 -9.379 -1.423 1.00 93.31 73 TYR A C 1
ATOM 543 O O . TYR A 1 73 ? 1.954 -9.607 -2.178 1.00 93.31 73 TYR A O 1
ATOM 551 N N . GLN A 1 74 ? -0.205 -9.053 -1.881 1.00 95.75 74 GLN A N 1
ATOM 552 C CA . GLN A 1 74 ? -0.502 -8.945 -3.318 1.00 95.75 74 GLN A CA 1
ATOM 553 C C . GLN A 1 74 ? 0.361 -7.880 -4.001 1.00 95.75 74 GLN A C 1
ATOM 555 O O . GLN A 1 74 ? 0.974 -8.158 -5.029 1.00 95.75 74 GLN A O 1
ATOM 560 N N . LEU A 1 75 ? 0.489 -6.701 -3.385 1.00 94.88 75 LEU A N 1
ATOM 561 C CA . LEU A 1 75 ? 1.350 -5.634 -3.894 1.00 94.88 75 LEU A CA 1
ATOM 562 C C . LEU A 1 75 ? 2.816 -6.072 -3.974 1.00 94.88 75 LEU A C 1
ATOM 564 O O . LEU A 1 75 ? 3.481 -5.765 -4.957 1.00 94.88 75 LEU A O 1
ATOM 568 N N . GLY A 1 76 ? 3.311 -6.834 -2.994 1.00 89.69 76 GLY A N 1
ATOM 569 C CA . GLY A 1 76 ? 4.669 -7.381 -3.031 1.00 89.69 76 GLY A CA 1
ATOM 570 C C . GLY A 1 76 ? 4.888 -8.381 -4.173 1.00 89.69 76 GLY A C 1
ATOM 571 O O . GLY A 1 76 ? 5.947 -8.380 -4.805 1.00 89.69 76 GLY A O 1
ATOM 572 N N . LEU A 1 77 ? 3.889 -9.216 -4.485 1.00 90.56 77 LEU A N 1
ATOM 573 C CA . LEU A 1 77 ? 3.945 -10.107 -5.647 1.00 90.56 77 LEU A CA 1
ATOM 574 C C . LEU A 1 77 ? 3.992 -9.307 -6.953 1.00 90.56 77 LEU A C 1
ATOM 576 O O . LEU A 1 77 ? 4.855 -9.573 -7.795 1.00 90.56 77 LEU A O 1
ATOM 580 N N . ASP A 1 78 ? 3.111 -8.319 -7.103 1.00 93.44 78 ASP A N 1
ATOM 581 C CA . ASP A 1 78 ? 3.065 -7.463 -8.289 1.00 93.44 78 ASP A CA 1
ATOM 582 C C . ASP A 1 78 ? 4.367 -6.673 -8.465 1.00 93.44 78 ASP A C 1
ATOM 584 O O . ASP A 1 78 ? 4.949 -6.700 -9.550 1.00 93.44 78 ASP A O 1
ATOM 588 N N . GLU A 1 79 ? 4.889 -6.060 -7.398 1.00 88.00 79 GLU A N 1
ATOM 589 C CA . GLU A 1 79 ? 6.182 -5.373 -7.413 1.00 88.00 79 GLU A CA 1
ATOM 590 C C . GLU A 1 79 ? 7.286 -6.325 -7.886 1.00 88.00 79 GLU A C 1
ATOM 592 O O . GLU A 1 79 ? 7.988 -6.030 -8.852 1.00 88.00 79 GLU A O 1
ATOM 597 N N . SER A 1 80 ? 7.402 -7.519 -7.293 1.00 84.94 80 SER A N 1
ATOM 598 C CA . SER A 1 80 ? 8.441 -8.486 -7.671 1.00 84.94 80 SER A CA 1
ATOM 599 C C . SER A 1 80 ? 8.375 -8.899 -9.149 1.00 84.94 80 SER A C 1
ATOM 601 O O . SER A 1 80 ? 9.415 -9.055 -9.809 1.00 84.94 8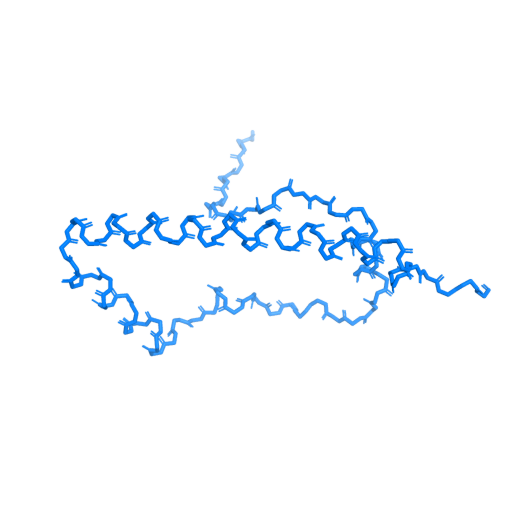0 SER A O 1
ATOM 603 N N . ARG A 1 81 ? 7.159 -9.032 -9.696 1.00 88.81 81 ARG A N 1
ATOM 604 C CA . ARG A 1 81 ? 6.929 -9.350 -11.106 1.00 88.81 81 ARG A CA 1
ATOM 605 C C . ARG A 1 81 ? 7.393 -8.206 -11.996 1.00 88.81 81 ARG A C 1
ATOM 607 O O . ARG A 1 81 ? 8.150 -8.449 -12.937 1.00 88.81 81 ARG A O 1
ATOM 614 N N . GLU A 1 82 ? 6.982 -6.979 -11.701 1.00 90.06 82 GLU A N 1
ATOM 615 C CA . GLU A 1 82 ? 7.350 -5.815 -12.510 1.00 90.06 82 GLU A CA 1
ATOM 616 C C . GLU A 1 82 ? 8.850 -5.521 -12.438 1.00 90.06 82 GLU A C 1
ATOM 618 O O . GLU A 1 82 ? 9.476 -5.252 -13.464 1.00 90.06 82 GLU A O 1
ATOM 623 N N . MET A 1 83 ? 9.475 -5.699 -11.273 1.00 84.38 83 MET A N 1
ATOM 624 C CA . MET A 1 83 ? 10.925 -5.565 -11.129 1.00 84.38 83 MET A CA 1
ATOM 625 C C . MET A 1 83 ? 11.688 -6.599 -11.961 1.00 84.38 83 MET A C 1
ATOM 627 O O . MET A 1 83 ? 12.676 -6.275 -12.625 1.00 84.38 83 MET A O 1
ATOM 631 N N . THR A 1 84 ? 11.201 -7.841 -11.989 1.00 87.50 84 THR A N 1
ATOM 632 C CA . THR A 1 84 ? 11.767 -8.902 -12.830 1.00 87.50 84 THR A CA 1
ATOM 633 C C . THR A 1 84 ? 11.624 -8.563 -14.316 1.00 87.50 84 THR A C 1
ATOM 635 O O . THR A 1 84 ? 12.593 -8.677 -15.068 1.00 87.50 84 THR A O 1
ATOM 638 N N . ARG A 1 85 ? 10.450 -8.082 -14.747 1.00 90.88 85 ARG A N 1
ATOM 639 C CA . ARG A 1 85 ? 10.220 -7.629 -16.130 1.00 90.88 85 ARG A CA 1
ATOM 640 C C . ARG A 1 85 ? 11.159 -6.482 -16.504 1.00 90.88 85 ARG A C 1
ATOM 642 O O . ARG A 1 85 ? 11.802 -6.546 -17.548 1.00 90.88 85 ARG A O 1
ATOM 649 N N . GLY A 1 86 ? 11.297 -5.479 -15.637 1.00 88.31 86 GLY A N 1
ATOM 650 C CA . GLY A 1 86 ? 12.189 -4.341 -15.853 1.00 88.31 86 GLY A CA 1
ATOM 651 C C . GLY A 1 86 ? 13.656 -4.747 -16.009 1.00 88.31 86 GLY A C 1
ATOM 652 O O . GLY A 1 86 ? 14.352 -4.201 -16.868 1.00 88.31 86 GLY A O 1
ATOM 653 N N . LYS A 1 87 ? 14.105 -5.762 -15.254 1.00 85.38 87 LYS A N 1
ATOM 654 C CA . LYS A 1 87 ? 15.444 -6.350 -15.397 1.00 85.38 87 LYS A CA 1
ATOM 655 C C . LYS A 1 87 ? 15.653 -6.980 -16.776 1.00 85.38 87 LYS A C 1
ATOM 657 O O . LYS A 1 87 ? 16.675 -6.719 -17.393 1.00 85.38 87 LYS A O 1
ATOM 662 N N . PHE A 1 88 ? 14.707 -7.777 -17.275 1.00 88.38 88 PHE A N 1
ATOM 663 C CA . PHE A 1 88 ? 14.829 -8.409 -18.601 1.00 88.38 88 PHE A CA 1
ATOM 664 C C . PHE A 1 88 ? 14.747 -7.419 -19.763 1.00 88.38 88 PHE A C 1
ATOM 666 O O . PHE A 1 88 ? 15.273 -7.684 -20.840 1.00 88.38 88 PHE A O 1
ATOM 673 N N . LEU A 1 89 ? 14.096 -6.281 -19.542 1.00 90.62 89 LEU A N 1
ATOM 674 C CA . LEU A 1 89 ? 14.005 -5.199 -20.514 1.00 90.62 89 LEU A CA 1
ATOM 675 C C . LEU A 1 89 ? 15.186 -4.220 -20.428 1.00 90.62 89 LEU A C 1
ATOM 677 O O . LEU A 1 89 ? 15.206 -3.245 -21.174 1.00 90.62 89 LEU A O 1
ATOM 681 N N . ASN A 1 90 ? 16.154 -4.462 -19.533 1.00 86.50 90 ASN A N 1
ATOM 682 C CA . ASN A 1 90 ? 17.335 -3.620 -19.320 1.00 86.50 90 ASN A CA 1
ATOM 683 C C . ASN A 1 90 ? 17.000 -2.129 -19.120 1.00 86.50 90 ASN A C 1
ATOM 685 O O . ASN A 1 90 ? 17.798 -1.253 -19.440 1.00 86.50 90 ASN A O 1
ATOM 689 N N . ILE A 1 91 ? 15.829 -1.826 -18.546 1.00 85.50 91 ILE A N 1
ATOM 690 C CA . ILE A 1 91 ? 15.344 -0.442 -18.363 1.00 85.50 91 ILE A CA 1
ATOM 691 C C . ILE A 1 91 ? 16.267 0.339 -17.417 1.00 85.50 91 ILE A C 1
ATOM 693 O O . ILE A 1 91 ? 16.392 1.557 -17.514 1.00 85.50 91 ILE A O 1
ATOM 697 N N . LEU A 1 92 ? 16.926 -0.382 -16.507 1.00 77.94 92 LEU A N 1
ATOM 698 C CA . LEU A 1 92 ? 17.866 0.167 -15.534 1.00 77.94 92 LEU A CA 1
ATOM 699 C C . LEU A 1 92 ? 19.338 0.014 -15.967 1.00 77.94 92 LEU A C 1
ATOM 701 O O . LEU A 1 92 ? 20.238 0.350 -15.196 1.00 77.94 92 LEU A O 1
ATOM 705 N N . GLU A 1 93 ? 19.617 -0.516 -17.166 1.00 81.12 93 GLU A N 1
ATOM 706 C CA . GLU A 1 93 ? 20.989 -0.638 -17.667 1.00 81.12 93 GLU A CA 1
ATOM 707 C C . GLU A 1 93 ? 21.517 0.743 -18.080 1.00 81.12 93 GLU A C 1
ATOM 709 O O . GLU A 1 93 ? 20.831 1.534 -18.730 1.00 81.12 93 GLU A O 1
ATOM 714 N N . LYS A 1 94 ? 22.756 1.063 -17.692 1.00 75.00 94 LYS A N 1
ATOM 715 C CA . LYS A 1 94 ? 23.371 2.337 -18.076 1.00 75.00 94 LYS A CA 1
ATOM 716 C C . LYS A 1 94 ? 23.657 2.340 -19.579 1.00 75.00 94 LYS A C 1
ATOM 718 O O . LYS A 1 94 ? 24.165 1.340 -20.091 1.00 75.00 94 LYS A O 1
ATOM 723 N N . PRO A 1 95 ? 23.425 3.462 -20.282 1.00 77.31 95 PRO A N 1
ATOM 724 C CA . PRO A 1 95 ? 23.826 3.574 -21.674 1.00 77.31 95 PRO A CA 1
ATOM 725 C C . PRO A 1 95 ? 25.342 3.381 -21.783 1.00 77.31 95 PRO A C 1
ATOM 727 O O . PRO A 1 95 ? 26.117 4.101 -21.154 1.00 77.31 95 PRO A O 1
ATOM 730 N N . LYS A 1 96 ? 25.756 2.394 -22.579 1.00 70.50 96 LYS A N 1
ATOM 731 C CA . LYS A 1 96 ? 27.161 2.146 -22.908 1.00 70.50 96 LYS A CA 1
ATOM 732 C C . LYS A 1 96 ? 27.596 3.210 -23.921 1.00 70.50 96 LYS A C 1
ATOM 734 O O . LYS A 1 96 ? 27.222 3.129 -25.089 1.00 70.50 96 LYS A O 1
ATOM 739 N N . LYS A 1 97 ? 28.315 4.229 -23.455 1.00 54.69 97 LYS A N 1
ATOM 740 C CA . LYS A 1 97 ? 29.134 5.124 -24.282 1.00 54.69 97 LYS A CA 1
ATOM 741 C C . LYS A 1 97 ? 30.588 4.932 -23.898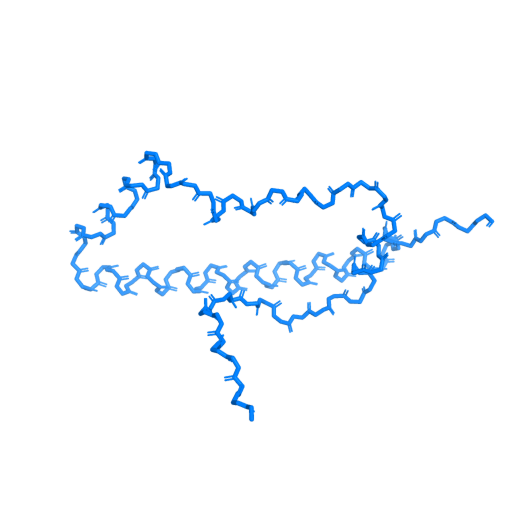 1.00 54.69 97 LYS A C 1
ATOM 743 O O . LYS A 1 97 ? 30.840 4.859 -22.675 1.00 54.69 97 LYS A O 1
#

Foldseek 3Di:
DDDDDDDDDDPPPPDPLPLPVVLVVPDPPPPPPPDPPVPDPQDPVNVVVVVVLVPDDPVVNVVVVVVVVVVVVVVVVVVVVVSVVCVVVCVSPDDDD

pLDDT: mean 75.67, std 19.42, range [38.0, 96.88]

InterPro domains:
  IPR018737 Protein LIN52 [PF10044] (17-93)
  IPR018737 Protein LIN52 [PTHR31489] (16-97)